Protein AF-A0A953EHW4-F1 (afdb_monomer_lite)

pLDDT: mean 91.25, std 12.22, range [41.56, 97.69]

Foldseek 3Di:
DDDQLPAEEDEQQDAPPPSVVVQVVCVVVSYHYDYDHPYHDDDDDDDDDD

Sequence (50 aa):
MSETPSGPAVLVTRPEPGAEETARRLVALGFRPVLAPALVLEPRPFRLPP

Secondary structure (DSSP, 8-state):
-PPPP-S-EEEE-PPBSSHHHHHHHHHHTT-EEEE----B----------

Radius of gyration: 15.32 Å; chains: 1; bounding box: 44×20×35 Å

Structure (mmCIF, N/CA/C/O backbone):
data_AF-A0A953EHW4-F1
#
_entry.id   AF-A0A953EHW4-F1
#
loop_
_atom_site.group_PDB
_atom_site.id
_atom_site.type_symbol
_atom_site.label_atom_id
_atom_site.label_alt_id
_atom_site.label_comp_id
_atom_site.label_asym_id
_atom_site.label_entity_id
_atom_site.label_seq_id
_atom_site.pdbx_PDB_ins_code
_atom_site.Cartn_x
_atom_site.Cartn_y
_atom_site.Cartn_z
_atom_site.occupancy
_atom_site.B_iso_or_equiv
_atom_site.auth_seq_id
_atom_site.auth_comp_id
_atom_site.auth_asym_id
_atom_site.auth_atom_id
_atom_site.pdbx_PDB_model_num
ATOM 1 N N . MET A 1 1 ? -12.674 -16.716 12.933 1.00 41.56 1 MET A N 1
ATOM 2 C CA . MET A 1 1 ? -13.049 -15.323 12.617 1.00 41.56 1 MET A CA 1
ATOM 3 C C . MET A 1 1 ? -11.874 -14.470 13.058 1.00 41.56 1 MET A C 1
ATOM 5 O O . MET A 1 1 ? -11.666 -14.371 14.257 1.00 41.56 1 MET A O 1
ATOM 9 N N . SER A 1 2 ? -11.016 -14.021 12.137 1.00 50.81 2 SER A N 1
ATOM 10 C CA . SER A 1 2 ? -9.830 -13.241 12.521 1.00 50.81 2 SER A CA 1
ATOM 11 C C . SER A 1 2 ? -10.262 -11.888 13.071 1.00 50.81 2 SER A C 1
ATOM 13 O O . SER A 1 2 ? -11.044 -11.178 12.440 1.00 50.81 2 SER A O 1
ATO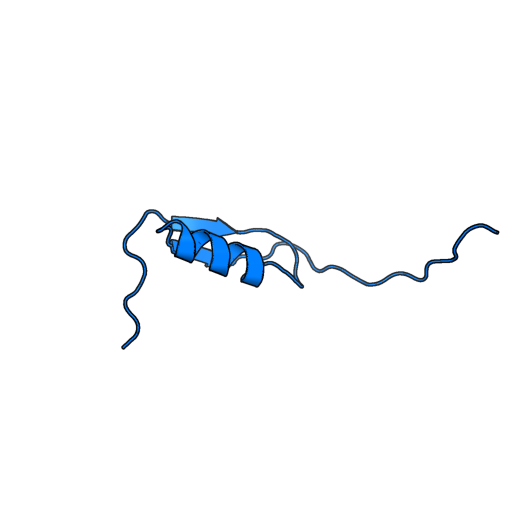M 15 N N . GLU A 1 3 ? -9.777 -11.576 14.265 1.00 61.62 3 GLU A N 1
ATOM 16 C CA . GLU A 1 3 ? -10.017 -10.320 14.964 1.00 61.62 3 GLU A CA 1
ATOM 17 C C . GLU A 1 3 ? -9.552 -9.157 14.078 1.00 61.62 3 GLU A C 1
ATOM 19 O O . GLU A 1 3 ? -8.426 -9.143 13.578 1.00 61.62 3 GLU A O 1
ATOM 24 N N . THR A 1 4 ? -10.449 -8.214 13.796 1.00 63.78 4 THR A N 1
ATOM 25 C CA . THR A 1 4 ? -10.094 -7.034 13.001 1.00 63.78 4 THR A CA 1
ATOM 26 C C . THR A 1 4 ? -9.294 -6.094 13.903 1.00 63.78 4 THR A C 1
ATOM 28 O O . THR A 1 4 ? -9.783 -5.784 14.990 1.00 63.78 4 THR A O 1
ATOM 31 N N . PRO A 1 5 ? -8.096 -5.626 13.502 1.00 68.31 5 PRO A N 1
ATOM 32 C CA . PRO A 1 5 ? -7.300 -4.729 14.336 1.00 68.31 5 PRO A CA 1
ATOM 33 C C . PRO A 1 5 ? -8.124 -3.489 14.722 1.00 68.31 5 PRO A C 1
ATOM 35 O O . PRO A 1 5 ? -8.682 -2.800 13.860 1.00 68.31 5 PRO A O 1
ATOM 38 N N . SER A 1 6 ? -8.233 -3.237 16.031 1.00 78.38 6 SER A N 1
ATOM 39 C CA . SER A 1 6 ? -9.102 -2.203 16.615 1.00 78.38 6 SER A CA 1
ATOM 40 C C . SER A 1 6 ? -8.464 -0.809 16.669 1.00 78.38 6 SER A C 1
ATOM 42 O O . SER A 1 6 ? -9.136 0.158 17.028 1.00 78.38 6 SER A O 1
ATOM 44 N N . GLY A 1 7 ? -7.189 -0.683 16.288 1.00 90.31 7 GLY A N 1
ATOM 45 C CA . GLY A 1 7 ? -6.473 0.590 16.286 1.00 90.31 7 GLY A CA 1
ATOM 46 C C . GLY A 1 7 ? -6.890 1.557 15.169 1.00 90.31 7 GLY A C 1
ATOM 47 O O . GLY A 1 7 ? -7.736 1.238 14.321 1.00 90.31 7 GLY A O 1
ATOM 48 N N . PRO A 1 8 ? -6.303 2.769 15.159 1.00 96.56 8 PRO A N 1
ATOM 49 C CA . PRO A 1 8 ? -6.640 3.798 14.185 1.00 96.56 8 PRO A CA 1
ATOM 50 C C . PRO A 1 8 ? -6.344 3.341 12.752 1.00 96.56 8 PRO A C 1
ATOM 52 O O . PRO A 1 8 ? -5.436 2.542 12.494 1.00 96.56 8 PRO A O 1
ATOM 55 N N . ALA A 1 9 ? -7.145 3.851 11.815 1.00 97.06 9 ALA A N 1
ATOM 56 C CA . ALA A 1 9 ? -7.009 3.524 10.404 1.00 97.06 9 ALA A CA 1
ATOM 57 C C . ALA A 1 9 ? -5.834 4.274 9.766 1.00 97.06 9 ALA A C 1
ATOM 59 O O . ALA A 1 9 ? -5.651 5.464 10.013 1.00 97.06 9 ALA A O 1
ATOM 60 N N . VA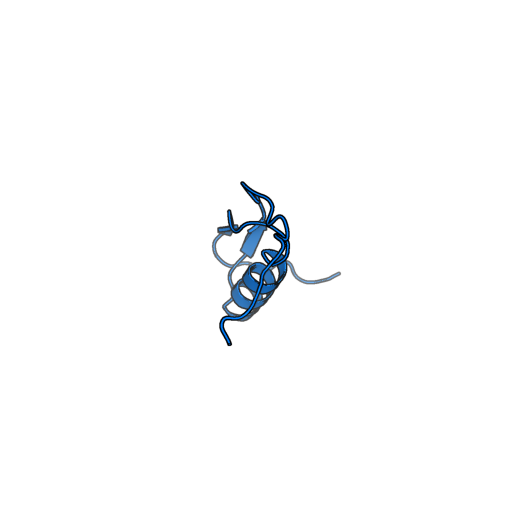L A 1 10 ? -5.082 3.589 8.904 1.00 97.69 10 VAL A N 1
ATOM 61 C CA . VAL A 1 10 ? -3.966 4.169 8.142 1.00 97.69 10 VAL A CA 1
ATOM 62 C C . VAL A 1 10 ? -4.198 3.925 6.658 1.00 97.69 10 VAL A C 1
ATOM 64 O O . VAL A 1 10 ? -4.239 2.776 6.220 1.00 97.69 10 VAL A O 1
ATOM 67 N N . LEU A 1 11 ? -4.335 5.002 5.883 1.00 97.62 11 LEU A N 1
ATOM 68 C CA . LEU A 1 11 ? -4.427 4.925 4.428 1.00 97.62 11 LEU A CA 1
ATOM 69 C C . LEU A 1 11 ? -3.044 4.633 3.837 1.00 97.62 11 LEU A C 1
ATOM 71 O O . LEU A 1 11 ? -2.101 5.397 4.039 1.00 97.62 11 LEU A O 1
ATOM 75 N N . VAL A 1 12 ? -2.930 3.543 3.086 1.00 97.25 12 VAL A N 1
ATOM 76 C CA . VAL A 1 12 ? -1.690 3.134 2.423 1.00 97.25 12 VAL A CA 1
ATOM 77 C C . VAL A 1 12 ? -1.845 3.340 0.922 1.00 97.25 12 VAL A C 1
ATOM 79 O O . VAL A 1 12 ? -2.535 2.576 0.253 1.00 97.25 12 VAL A O 1
ATOM 82 N N . THR A 1 13 ? -1.165 4.357 0.393 1.00 97.06 13 THR A N 1
ATOM 83 C CA . THR A 1 13 ? -1.152 4.701 -1.042 1.00 97.06 13 THR A CA 1
ATOM 84 C C . THR A 1 13 ? 0.073 4.174 -1.787 1.00 97.06 13 THR A C 1
ATOM 86 O O . THR A 1 13 ? 0.287 4.506 -2.955 1.00 97.06 13 THR A O 1
ATOM 89 N N . ARG A 1 14 ? 0.893 3.355 -1.114 1.00 97.19 14 ARG A N 1
ATOM 90 C CA . ARG A 1 14 ? 2.109 2.757 -1.675 1.00 97.19 14 ARG A CA 1
ATOM 91 C C . ARG A 1 14 ? 1.790 2.023 -2.995 1.00 97.19 14 ARG A C 1
ATOM 93 O O . ARG A 1 14 ? 0.778 1.326 -3.039 1.00 97.19 14 ARG A O 1
ATOM 100 N N . PRO A 1 15 ? 2.640 2.143 -4.035 1.00 97.31 15 PRO A N 1
ATOM 101 C CA . PRO A 1 15 ? 2.458 1.399 -5.279 1.00 97.31 15 PRO A CA 1
ATOM 102 C C . PRO A 1 15 ? 2.516 -0.122 -5.081 1.00 97.31 15 PRO A C 1
ATOM 104 O O . PRO A 1 15 ? 3.229 -0.600 -4.194 1.00 97.31 15 PRO A O 1
ATOM 107 N N . GLU A 1 16 ? 1.830 -0.870 -5.947 1.00 96.00 16 GLU A N 1
ATOM 108 C CA . GLU A 1 16 ? 1.952 -2.333 -6.029 1.00 96.00 16 GLU A CA 1
ATOM 109 C C . GLU A 1 16 ? 2.921 -2.760 -7.147 1.00 96.00 16 GLU A C 1
ATOM 111 O O . GLU A 1 16 ? 2.982 -2.083 -8.173 1.00 96.00 16 GLU A O 1
ATOM 116 N N . PRO A 1 17 ? 3.651 -3.882 -7.003 1.00 94.31 17 PRO A N 1
ATOM 117 C CA . PRO A 1 17 ? 3.699 -4.768 -5.838 1.00 94.31 17 PRO A CA 1
ATOM 118 C C . PRO A 1 17 ? 4.410 -4.164 -4.609 1.00 94.31 17 PRO A C 1
ATOM 120 O O . PRO A 1 17 ? 5.419 -3.467 -4.727 1.00 94.31 17 PRO A O 1
ATOM 123 N N . GLY A 1 18 ? 3.920 -4.503 -3.413 1.00 91.75 18 GLY A N 1
ATOM 124 C CA . GLY A 1 18 ? 4.564 -4.242 -2.122 1.00 91.75 18 GLY A CA 1
ATOM 125 C C . GLY A 1 18 ? 3.725 -3.472 -1.097 1.00 91.75 18 GLY A C 1
ATOM 126 O O . GLY A 1 18 ? 4.223 -3.236 0.010 1.00 91.75 18 GLY A O 1
ATOM 127 N N . ALA A 1 19 ? 2.484 -3.081 -1.407 1.00 95.88 19 ALA A N 1
ATOM 128 C CA . ALA A 1 19 ? 1.642 -2.384 -0.431 1.00 95.88 19 ALA A CA 1
ATOM 129 C C . ALA A 1 19 ? 1.162 -3.329 0.686 1.00 95.88 19 ALA A C 1
ATOM 131 O O . ALA A 1 19 ? 1.099 -2.921 1.849 1.00 95.88 19 ALA A O 1
ATOM 132 N N . GLU A 1 20 ? 0.945 -4.613 0.381 1.00 95.69 20 GLU A N 1
ATOM 133 C CA . GLU A 1 20 ? 0.616 -5.638 1.384 1.00 95.69 20 GLU A CA 1
ATOM 134 C C . GLU A 1 20 ? 1.664 -5.776 2.497 1.00 95.69 20 GLU A C 1
ATOM 136 O O . GLU A 1 20 ? 1.310 -5.941 3.664 1.00 95.69 20 GLU A O 1
ATOM 141 N N . GLU A 1 21 ? 2.956 -5.688 2.173 1.00 96.81 21 GLU A N 1
ATOM 142 C CA . GLU A 1 21 ? 4.027 -5.778 3.174 1.00 96.81 21 GLU A CA 1
ATOM 143 C C . GLU A 1 21 ? 3.950 -4.604 4.162 1.00 96.81 21 GLU A C 1
ATOM 145 O O . GLU A 1 21 ? 4.121 -4.772 5.371 1.00 96.81 21 GLU A O 1
ATOM 150 N N . THR A 1 22 ? 3.611 -3.410 3.664 1.00 96.56 22 THR A N 1
ATOM 151 C CA . THR A 1 22 ? 3.316 -2.258 4.521 1.00 96.56 22 THR A CA 1
ATOM 152 C C . THR A 1 22 ? 2.084 -2.521 5.393 1.00 96.56 22 THR A C 1
ATOM 154 O O . THR A 1 22 ? 2.136 -2.250 6.592 1.00 96.56 22 THR A O 1
ATOM 157 N N . ALA A 1 23 ? 1.007 -3.095 4.847 1.00 96.75 23 ALA A N 1
ATOM 158 C CA . ALA A 1 23 ? -0.182 -3.441 5.630 1.00 96.75 23 ALA A CA 1
ATOM 159 C C . ALA A 1 23 ? 0.128 -4.436 6.762 1.00 96.75 23 ALA A C 1
ATOM 161 O O . ALA A 1 23 ? -0.290 -4.212 7.897 1.00 96.75 23 ALA A O 1
ATOM 162 N N . ARG A 1 24 ? 0.916 -5.487 6.502 1.00 96.81 24 ARG A N 1
ATOM 163 C CA . ARG A 1 24 ? 1.311 -6.481 7.521 1.00 96.81 24 ARG A CA 1
ATOM 164 C C . ARG A 1 24 ? 2.074 -5.841 8.681 1.00 96.81 24 ARG A C 1
ATOM 166 O O . ARG A 1 24 ? 1.792 -6.135 9.841 1.00 96.81 24 ARG A O 1
ATOM 173 N N . ARG A 1 25 ? 2.991 -4.917 8.385 1.00 97.00 25 ARG A N 1
ATOM 174 C CA . ARG A 1 25 ? 3.739 -4.170 9.412 1.00 97.00 25 ARG A CA 1
ATOM 175 C C . ARG A 1 25 ? 2.839 -3.239 10.220 1.00 97.00 25 ARG A C 1
ATOM 177 O O . ARG A 1 25 ? 3.018 -3.131 11.426 1.00 97.00 25 ARG A O 1
ATOM 184 N N . LEU A 1 26 ? 1.856 -2.605 9.581 1.00 96.81 26 LEU A N 1
ATOM 185 C CA . LEU A 1 26 ? 0.867 -1.775 10.273 1.00 96.81 26 LEU A CA 1
ATOM 186 C C . LEU A 1 26 ? 0.015 -2.600 11.241 1.00 96.81 26 LEU A C 1
ATOM 188 O O . LEU A 1 26 ? -0.169 -2.179 12.379 1.00 96.81 26 LEU A O 1
ATOM 192 N N . VAL A 1 27 ? -0.425 -3.794 10.832 1.00 96.81 27 VAL A N 1
ATOM 193 C CA . VAL A 1 27 ? -1.135 -4.723 11.727 1.00 96.81 27 VAL A CA 1
ATOM 194 C C . VAL A 1 27 ? -0.259 -5.116 12.918 1.00 96.81 27 VAL A C 1
ATOM 196 O O . VAL A 1 27 ? -0.727 -5.062 14.051 1.00 96.81 27 VAL A O 1
ATOM 199 N N . ALA A 1 28 ? 1.018 -5.446 12.693 1.00 96.38 28 ALA A N 1
ATOM 200 C CA . ALA A 1 28 ? 1.954 -5.788 13.770 1.00 96.38 28 ALA A CA 1
ATOM 201 C C . ALA A 1 28 ? 2.186 -4.635 14.767 1.00 96.38 28 ALA A C 1
ATOM 203 O O . ALA A 1 28 ? 2.500 -4.874 15.929 1.00 96.38 28 ALA A O 1
ATOM 204 N N . LEU A 1 29 ? 2.001 -3.389 14.322 1.00 95.69 29 LEU A N 1
ATOM 205 C CA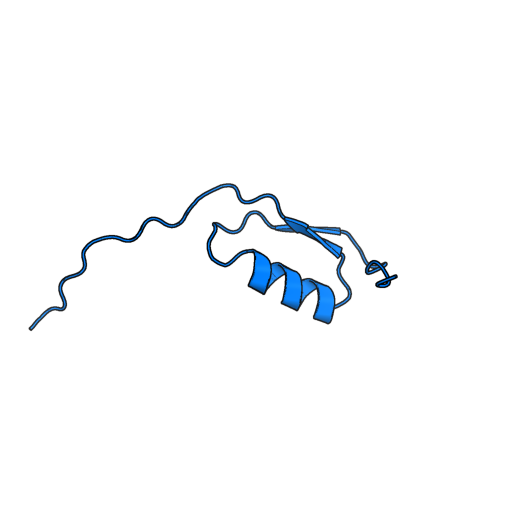 . LEU A 1 29 ? 2.056 -2.182 15.149 1.00 95.69 29 LEU A CA 1
ATOM 206 C C . LEU A 1 29 ? 0.700 -1.810 15.785 1.00 95.69 29 LEU A C 1
ATOM 208 O O . LEU A 1 29 ? 0.604 -0.783 16.451 1.00 95.69 29 LEU A O 1
ATOM 212 N N . GLY A 1 30 ? -0.349 -2.615 15.586 1.00 95.50 30 GLY A N 1
ATOM 213 C CA . GLY A 1 30 ? -1.685 -2.390 16.146 1.00 95.50 30 GLY A CA 1
ATOM 214 C C . GLY A 1 30 ? -2.581 -1.445 15.339 1.00 95.50 30 GLY A C 1
ATOM 215 O O . GLY A 1 30 ? -3.648 -1.069 15.817 1.00 95.50 30 GLY A O 1
ATOM 216 N N . PHE A 1 31 ? -2.192 -1.060 14.123 1.00 96.88 31 PHE A N 1
ATOM 217 C CA . PHE A 1 31 ? -3.003 -0.216 13.241 1.00 96.88 31 PHE A CA 1
ATOM 218 C C . PHE A 1 31 ? -3.943 -1.035 12.351 1.00 96.88 31 PHE A C 1
ATOM 220 O O . PHE A 1 31 ? -3.693 -2.203 12.047 1.00 96.88 31 PHE A O 1
ATOM 227 N N . ARG A 1 32 ? -4.999 -0.380 11.852 1.00 97.19 32 ARG A N 1
ATOM 228 C CA . ARG A 1 32 ? -5.878 -0.924 10.810 1.00 97.19 32 ARG A CA 1
ATOM 229 C C . ARG A 1 32 ? -5.491 -0.360 9.433 1.00 97.19 32 ARG A C 1
ATOM 231 O O . ARG A 1 32 ? -5.863 0.772 9.121 1.00 97.19 32 ARG A O 1
ATOM 238 N N . PRO A 1 33 ? -4.757 -1.097 8.587 1.00 96.88 33 PRO A N 1
ATOM 239 C CA . PRO A 1 33 ? -4.407 -0.610 7.257 1.00 96.88 33 PRO A CA 1
ATOM 240 C C . PRO A 1 33 ? -5.629 -0.565 6.329 1.00 96.88 33 PRO A C 1
ATOM 242 O O . PRO A 1 33 ? -6.451 -1.479 6.317 1.00 96.88 33 PRO A O 1
ATOM 245 N N . VAL A 1 34 ? -5.712 0.482 5.512 1.00 96.75 34 VAL A N 1
ATOM 246 C CA . VAL A 1 34 ? -6.645 0.617 4.388 1.00 96.75 34 VAL A CA 1
ATOM 247 C C . VAL A 1 34 ? -5.801 0.758 3.127 1.00 96.75 34 VAL A C 1
ATOM 249 O O . VAL A 1 34 ? -5.182 1.799 2.907 1.00 96.75 34 VAL A O 1
ATOM 252 N N . LEU A 1 35 ? -5.724 -0.305 2.325 1.00 96.75 35 LEU A N 1
ATOM 253 C CA . LEU A 1 35 ? -4.974 -0.281 1.072 1.00 96.75 35 LEU A CA 1
ATOM 254 C C . LEU A 1 35 ? -5.756 0.503 0.012 1.00 96.75 35 LEU A C 1
ATOM 256 O O . LEU A 1 35 ? -6.894 0.164 -0.302 1.00 96.75 35 LEU A O 1
ATOM 260 N N . ALA A 1 36 ? -5.123 1.530 -0.549 1.00 96.56 36 ALA A N 1
ATOM 261 C CA . ALA A 1 36 ? -5.606 2.277 -1.706 1.00 96.56 36 ALA A CA 1
ATOM 262 C C . ALA A 1 36 ? -4.419 2.623 -2.628 1.00 96.56 36 ALA A C 1
ATOM 264 O O . ALA A 1 36 ? -4.019 3.790 -2.694 1.00 96.56 36 ALA A O 1
ATOM 265 N N . PRO A 1 37 ? -3.798 1.624 -3.292 1.00 94.81 37 PRO A N 1
ATOM 266 C CA . PRO A 1 37 ? -2.635 1.856 -4.142 1.00 94.81 37 PRO A CA 1
ATOM 267 C C . PRO A 1 37 ? -2.950 2.885 -5.230 1.00 94.81 37 PRO A C 1
ATOM 269 O O . PRO A 1 37 ? -3.921 2.739 -5.969 1.00 94.81 37 PRO A O 1
ATOM 272 N N . ALA A 1 38 ? -2.127 3.929 -5.326 1.00 94.06 38 ALA A N 1
ATOM 273 C CA . ALA A 1 38 ? -2.331 5.006 -6.297 1.00 94.06 38 ALA A CA 1
ATOM 274 C C . ALA A 1 38 ? -1.557 4.792 -7.611 1.00 94.06 38 ALA A C 1
ATOM 276 O O . ALA A 1 38 ? -1.774 5.522 -8.574 1.00 94.06 38 ALA A O 1
ATOM 277 N N . LEU A 1 39 ? -0.629 3.828 -7.641 1.00 96.56 39 LEU A N 1
ATOM 278 C CA . LEU A 1 39 ? 0.300 3.569 -8.745 1.00 96.56 39 LEU A CA 1
ATOM 279 C C . LEU A 1 39 ? 0.662 2.074 -8.829 1.00 96.56 39 LEU A C 1
ATOM 281 O O . LEU A 1 39 ? 0.477 1.325 -7.868 1.00 96.56 39 LEU A O 1
ATOM 285 N N . VAL A 1 40 ? 1.257 1.678 -9.957 1.00 95.50 40 VAL A N 1
ATOM 286 C CA . VAL A 1 40 ? 1.835 0.346 -10.199 1.00 95.50 40 VAL A CA 1
ATOM 287 C C . VAL A 1 40 ? 3.325 0.493 -10.532 1.00 95.50 40 VAL A C 1
ATOM 289 O O . VAL A 1 40 ? 3.718 1.436 -11.221 1.00 95.50 40 VAL A O 1
ATOM 292 N N . LEU A 1 41 ? 4.168 -0.408 -10.022 1.00 94.25 41 LEU A N 1
ATOM 293 C CA . LEU A 1 41 ? 5.577 -0.510 -10.395 1.00 94.25 41 LEU A CA 1
ATOM 294 C C . LEU A 1 41 ? 5.710 -1.364 -11.656 1.00 94.25 41 LEU A C 1
ATOM 296 O O . LEU A 1 41 ? 5.453 -2.565 -11.638 1.00 94.25 41 LEU A O 1
ATOM 300 N N . GLU A 1 42 ? 6.181 -0.738 -12.728 1.00 95.12 42 GLU A N 1
ATOM 301 C CA . GLU A 1 42 ? 6.448 -1.402 -14.001 1.00 95.12 42 GLU A CA 1
ATOM 302 C C . GLU A 1 42 ? 7.947 -1.720 -14.128 1.00 95.12 42 GLU A C 1
ATOM 304 O O . GLU A 1 42 ? 8.774 -0.801 -14.036 1.00 95.12 42 GLU A O 1
ATOM 309 N N . PRO A 1 43 ? 8.344 -2.988 -14.347 1.00 93.31 43 PRO A N 1
ATOM 310 C CA . PRO A 1 43 ? 9.744 -3.339 -14.541 1.00 93.31 43 PRO A CA 1
ATOM 311 C C . PRO A 1 43 ? 10.306 -2.670 -15.800 1.00 93.31 43 PRO A C 1
ATOM 313 O O . PRO A 1 43 ? 9.636 -2.533 -16.825 1.00 93.31 43 PRO A O 1
ATOM 316 N N . ARG A 1 44 ? 11.577 -2.262 -15.738 1.00 94.06 44 ARG A N 1
ATOM 317 C CA . ARG A 1 44 ? 12.286 -1.643 -16.865 1.00 94.06 44 ARG A CA 1
ATOM 318 C C . ARG A 1 44 ? 13.569 -2.411 -17.163 1.00 94.06 44 ARG A C 1
ATOM 320 O O . ARG A 1 44 ? 14.226 -2.860 -16.223 1.00 94.06 44 ARG A O 1
ATOM 327 N N . PRO A 1 45 ? 13.957 -2.540 -18.445 1.00 95.25 45 PRO A N 1
ATOM 328 C CA . PRO A 1 45 ? 15.257 -3.086 -18.793 1.00 95.25 45 PRO A CA 1
ATOM 329 C C . PRO A 1 45 ? 16.364 -2.292 -18.101 1.00 95.25 45 PRO A C 1
ATOM 331 O O . PRO A 1 45 ? 16.404 -1.064 -18.188 1.00 95.25 45 PRO A O 1
ATOM 334 N N . PHE A 1 46 ? 17.268 -3.002 -17.439 1.00 95.12 46 PHE A N 1
ATOM 335 C CA . PHE A 1 46 ? 18.423 -2.420 -16.775 1.00 95.12 46 PHE A CA 1
ATOM 336 C C . PHE A 1 46 ? 19.694 -3.076 -17.312 1.00 95.12 46 PHE A C 1
ATOM 338 O O . PHE A 1 46 ? 19.761 -4.299 -17.435 1.00 95.12 46 PHE A O 1
ATOM 345 N N . ARG A 1 47 ? 20.698 -2.261 -17.652 1.00 95.62 47 ARG A N 1
ATOM 346 C CA . ARG A 1 47 ? 22.049 -2.730 -17.978 1.00 95.62 47 ARG A CA 1
ATOM 347 C C . ARG A 1 47 ? 23.003 -2.219 -16.911 1.00 95.62 47 ARG A C 1
ATOM 349 O O . ARG A 1 47 ? 23.072 -1.013 -16.687 1.00 95.62 47 ARG A O 1
ATOM 356 N N . LEU A 1 48 ? 23.725 -3.141 -16.282 1.00 93.00 48 LEU A N 1
ATOM 357 C CA . LEU A 1 48 ? 24.815 -2.803 -15.373 1.00 93.00 48 LEU A CA 1
ATOM 358 C C . LEU A 1 48 ? 25.960 -2.130 -16.158 1.00 93.00 48 LEU A C 1
ATOM 360 O O . LEU A 1 48 ? 26.232 -2.553 -17.287 1.00 93.00 48 LEU A O 1
ATOM 364 N N . PRO A 1 49 ? 26.620 -1.101 -15.593 1.00 89.06 49 PRO A N 1
ATOM 365 C CA . PRO A 1 49 ? 27.905 -0.617 -16.097 1.00 89.06 49 PRO A CA 1
ATOM 366 C C . PRO A 1 49 ? 28.970 -1.732 -16.065 1.00 89.06 49 PRO A C 1
ATOM 368 O O . PRO A 1 49 ? 28.820 -2.656 -15.259 1.00 89.06 49 PRO A O 1
ATOM 371 N N . PRO A 1 50 ? 30.004 -1.664 -16.929 1.00 84.56 50 PRO A N 1
ATOM 372 C CA . PRO A 1 50 ? 31.116 -2.615 -16.913 1.00 84.56 50 PRO A CA 1
ATOM 373 C C . PRO A 1 50 ? 31.911 -2.576 -15.603 1.00 84.56 50 PRO A C 1
ATOM 375 O O . PRO A 1 50 ? 31.968 -1.494 -14.971 1.00 84.56 50 PRO A O 1
#

=== Feature glossary ===
Legend for the data blocks above and below:

— What the protein is —

T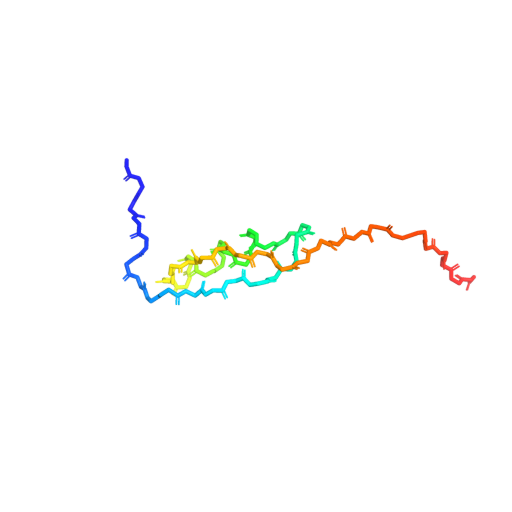he amino-acid sequence is the protein's primary structure: the linear order of residues from the N-terminus to the C-terminus, written in one-letter code. Everything else here — the 3D coordinates, the secondary structure, the domain annotations — is ultimately a consequence of this string.

Functional annotations link the protein to curated databases. InterPro entries identify conserved domains and families by matching the sequence against member-database signatures (Pfam, PROSITE, CDD, …). Gene Ontology (GO) terms describe molecular function, biological process, and cellular compon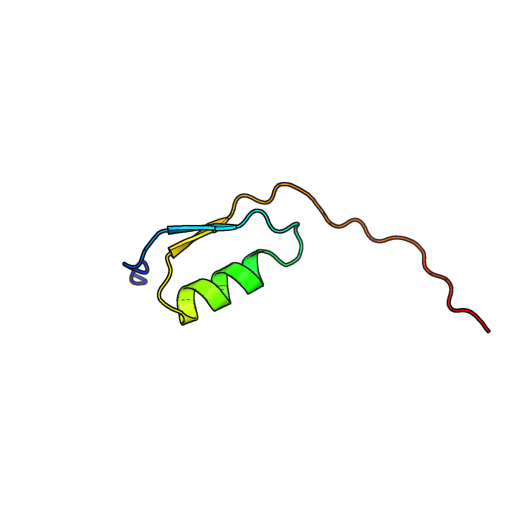ent in a controlled vocabulary. CATH places the structure in a hierarchical fold classification (Class/Architecture/Topology/Homologous-superfamily). The organism is the source species.

— Where its atoms are —

Atomic coordinates in PDBx/mmCIF format — the same representation the Protein Data Bank distributes. Each line of the _atom_site loop places one backbone atom in Cartesian space (units: ångströms, origin: arbitrary).

The six renders are orthographic views along the three Cartesian axes in both directions. Representation (cartoon, sticks, or surface) and color scheme (sequence-rainbow or by-chain) vary across proteins so the training set covers all the common visualization conventions.

— Local backbone conformation —

Eight-state secondary structure (DSSP): H is the canonical α-helix, G the tighter 3₁₀-helix, I the wider π-helix; E/B are β-structure, T and S are turns and bends, and '-' is everything else. DSSP derives these from the pattern of main-chain N–H···O=C hydrogen bonds, not from the sequence.

Three-state secondary structure (P-SEA) collapses the eight DSSP classes into helix (a), strand (b), and coil (c). P-SEA assigns these from Cα geometry alone — distances and angles — without requiring backbone oxygens, so it works on any Cα trace.

φ (phi) and ψ (psi) are the two rotatable backbone dihedrals per residue: φ is the C(i-1)–N–Cα–C torsion, ψ is the N–Cα–C–N(i+1) torsion, both in degrees on (−180°, 180°]. α-helical residues cluster near (−60°, −45°); β-strand residues near (−120°, +130°). A Ramachandran plot is simply a scatter of (φ, ψ) for every residue.

— Global shape and packing —

The geometric summary reports three shape descriptors. Rg (radius of gyration) measures how spread out the Cα atoms are about their centre of mass; compact globular proteins have small Rg, elongated or unfolded ones large. Cα contacts (<8 Å, |i−j|>4) count long-range residue pairs in spatial proximity — high for tightly packed folds, near zero for rods or random coil. The bounding-box extents give the protein's footprint along x, y, z in Å.

SASA measures how much of the protein is reachable by solvent. It is computed by rolling a water-sized probe over the atomic surface and summing the exposed area (Å²). Per-residue SASA distinguishes core (buried, low SASA) from surface (exposed, high SASA) residues; total SASA is a whole-molecule size measure.

Plot images: a contact 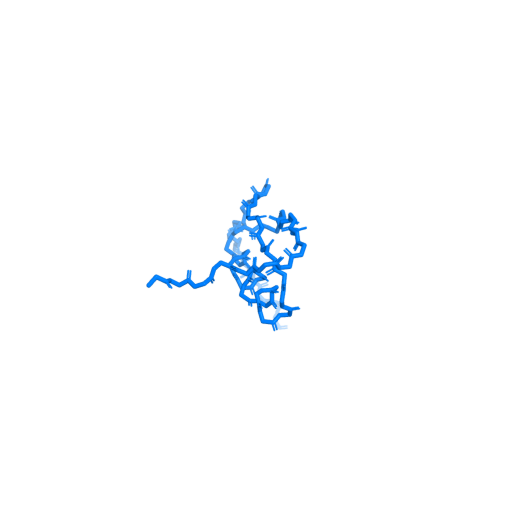map (which residues are close in 3D, as an N×N binary image), a Ramachandran scatter (backbone torsion angles, revealing secondary-structure composition at a glance), and — for AlphaFold structures — a PAE heatmap (pairwise prediction confidence).

— Structural neighborhood —

A 3Di character summarizes, for each residue, the relative orientation of the Cα frame of its nearest spatial neighbor. Because it encodes fold topology rather than chemistry, 3Di alignments detect remote structural similarity that sequence alignment misses.

The Foldseek neighbor list gives the closest experimentally determined structures in the PDB, ranked by structural alignment. TM-score near 1 means near-identical fold; near 0.3 means only rough topology match. This is how one finds what a novel AlphaFold prediction most resembles in the solved-structure universe.

— Confidence and disorder —

For AlphaFold models, the B-factor field carries pLDDT — the model's own estimate of local accuracy on a 0–100 scale. Regions with pLDDT<50 should be treated as essentially unmodeled; they often correspond to intrinsically disordered segments.

Crystallographic B-factors measure how much each atom's electron density is smeared out, in Å². They rise in mobile loops and surface residues and fall in the buried interior. In AlphaFold models this column is repurposed to hold pLDDT instead.

Predicted Aligned Error (PAE) is an AlphaFold confidence matrix: entry (i, j) is the expected error in the position of residue j, in ångströms, when the prediction is superimposed on the true structure at residue i. Low PAE within a block of residues means that block is internally rigid and well-predicted; high PAE between two blocks means their relative placement is uncertain even if each block individually is confident.